Protein AF-A0A5C7JSU5-F1 (afdb_monomer_lite)

pLDDT: mean 85.78, std 10.88, range [52.56, 94.88]

Secondary structure (DSSP, 8-state):
--HHHHHHS----EE-SS---TT-EE--TT-SS-EE-----SS--SEEETTT--EESS---TTEEEPEEP---------------

Foldseek 3Di:
DDPVVVVPDDDAAAAEPDDDDQQDWADDPVDPDIDGRHDDDPDDFQWAQPVPRDTHNDDDDPSIDGHYHDYDDPDPPPDDDDDDD

Radius of gyration: 16.03 Å; chains: 1; bounding box: 28×42×42 Å

Sequence (85 aa):
MSKKEIAGAKKYAFNTDSDLEVGERISSQEYATPMLVVKVLDESYKYFNYATGELTNKFNSTSQWEIRTLIIREDEEMAVYAKRI

Structure (mmCIF, N/CA/C/O backbone):
data_AF-A0A5C7JSU5-F1
#
_entry.id   AF-A0A5C7JSU5-F1
#
loop_
_atom_site.group_PDB
_atom_site.id
_atom_site.type_symbol
_atom_site.label_atom_id
_atom_site.label_alt_id
_atom_site.label_comp_id
_atom_site.label_asym_id
_atom_site.label_entity_id
_atom_site.label_seq_id
_atom_site.pdbx_PDB_ins_code
_atom_site.Cartn_x
_atom_site.Cartn_y
_atom_site.Cartn_z
_atom_site.occupancy
_atom_site.B_iso_or_equiv
_atom_site.auth_seq_id
_atom_site.auth_comp_id
_atom_site.auth_asym_id
_atom_site.auth_atom_id
_atom_site.pdbx_PDB_model_num
ATOM 1 N N . MET A 1 1 ? 8.717 -16.443 2.848 1.00 64.69 1 MET A N 1
ATOM 2 C CA . MET A 1 1 ? 8.949 -15.840 4.179 1.00 64.69 1 MET A CA 1
ATOM 3 C C . MET A 1 1 ? 7.978 -16.462 5.159 1.00 64.69 1 MET A C 1
ATOM 5 O O . MET A 1 1 ? 6.823 -16.670 4.809 1.00 64.69 1 MET A O 1
ATOM 9 N N . SER A 1 2 ? 8.440 -16.788 6.359 1.00 79.38 2 SER A N 1
ATOM 10 C CA . SER A 1 2 ? 7.587 -17.217 7.464 1.00 79.38 2 SER A CA 1
ATOM 11 C C . SER A 1 2 ? 6.714 -16.056 7.961 1.00 79.38 2 SER A C 1
ATOM 13 O O . SER A 1 2 ? 7.074 -14.883 7.837 1.00 79.38 2 SER A O 1
ATOM 15 N N . LYS A 1 3 ? 5.568 -16.367 8.583 1.00 79.00 3 LYS A N 1
ATOM 16 C CA . LYS A 1 3 ? 4.661 -15.351 9.158 1.00 79.00 3 LYS A CA 1
ATOM 17 C C . LYS A 1 3 ? 5.364 -14.433 10.170 1.00 79.00 3 LYS A C 1
ATOM 19 O O . LYS A 1 3 ? 5.025 -13.257 10.270 1.00 79.00 3 LYS A O 1
ATOM 24 N N . LYS A 1 4 ? 6.357 -14.960 10.895 1.00 82.19 4 LYS A N 1
ATOM 25 C CA . LYS A 1 4 ? 7.139 -14.214 11.889 1.00 82.19 4 LYS A CA 1
ATOM 26 C C . LYS A 1 4 ? 8.036 -13.157 11.238 1.00 82.19 4 LYS A C 1
ATOM 28 O O . LYS A 1 4 ? 8.126 -12.047 11.748 1.00 82.19 4 LYS A O 1
ATOM 33 N N . GLU A 1 5 ? 8.647 -13.480 10.100 1.00 79.69 5 GLU A N 1
ATOM 34 C CA . GLU A 1 5 ? 9.486 -12.538 9.347 1.00 79.69 5 GLU A CA 1
ATOM 35 C C . GLU A 1 5 ? 8.649 -11.401 8.747 1.00 79.69 5 GLU A C 1
ATOM 37 O O . GLU A 1 5 ? 9.027 -10.239 8.851 1.00 79.69 5 GLU A O 1
ATOM 42 N N . ILE A 1 6 ? 7.460 -11.713 8.215 1.00 78.81 6 ILE A N 1
ATOM 43 C CA . ILE A 1 6 ? 6.529 -10.704 7.678 1.00 78.81 6 ILE A CA 1
ATOM 44 C C . ILE A 1 6 ? 6.034 -9.756 8.782 1.00 78.81 6 ILE A C 1
ATOM 46 O O . ILE A 1 6 ? 5.860 -8.560 8.553 1.00 78.81 6 ILE A O 1
ATOM 50 N N . ALA A 1 7 ? 5.811 -10.269 9.995 1.00 78.50 7 ALA A N 1
ATOM 51 C CA . ALA A 1 7 ? 5.353 -9.455 11.116 1.00 78.50 7 ALA A CA 1
ATOM 52 C C . ALA A 1 7 ? 6.380 -8.393 11.543 1.00 78.50 7 ALA A C 1
ATOM 54 O O . ALA A 1 7 ? 5.969 -7.298 11.924 1.00 78.50 7 ALA A O 1
ATOM 55 N N . GLY A 1 8 ? 7.678 -8.707 11.452 1.00 80.69 8 GLY A N 1
ATOM 56 C CA . GLY A 1 8 ? 8.776 -7.802 11.806 1.00 80.69 8 GLY A CA 1
ATOM 57 C C . GLY A 1 8 ? 9.247 -6.878 10.678 1.00 80.69 8 GLY A C 1
ATOM 58 O O . GLY A 1 8 ? 10.035 -5.969 10.933 1.00 80.69 8 GLY A O 1
ATOM 59 N N . ALA A 1 9 ? 8.790 -7.089 9.442 1.00 82.88 9 ALA A N 1
ATOM 60 C CA . ALA A 1 9 ? 9.152 -6.249 8.306 1.00 82.88 9 ALA A CA 1
ATOM 61 C C . ALA A 1 9 ? 8.424 -4.894 8.338 1.00 82.88 9 ALA A C 1
ATOM 63 O O . ALA A 1 9 ? 7.295 -4.781 8.827 1.00 82.88 9 ALA A O 1
ATOM 64 N N . LYS A 1 10 ? 9.056 -3.863 7.761 1.00 85.81 10 LYS A N 1
ATOM 65 C CA . LYS A 1 10 ? 8.384 -2.583 7.497 1.00 85.81 10 LYS A CA 1
ATOM 66 C C . LYS A 1 10 ? 7.252 -2.808 6.496 1.00 85.81 10 LYS A C 1
ATOM 68 O O . LYS A 1 10 ? 7.436 -3.506 5.501 1.00 85.81 10 LYS A O 1
ATOM 73 N N . LYS A 1 11 ? 6.094 -2.214 6.772 1.00 86.81 11 LYS A N 1
ATOM 74 C CA . LYS A 1 11 ? 4.889 -2.327 5.946 1.00 86.81 11 LYS A CA 1
ATOM 75 C C . LYS A 1 11 ? 4.561 -0.968 5.356 1.00 86.81 11 LYS A C 1
ATOM 77 O O . LYS A 1 11 ? 4.688 0.047 6.037 1.00 86.81 11 LYS A O 1
ATOM 82 N N . TYR A 1 12 ? 4.129 -0.987 4.108 1.00 88.88 12 TYR A N 1
ATOM 83 C CA . TYR A 1 12 ? 3.769 0.192 3.338 1.00 88.88 12 TYR A CA 1
ATOM 84 C C . TYR A 1 12 ? 2.391 -0.036 2.720 1.00 88.88 12 TYR A C 1
ATOM 86 O O . TYR A 1 12 ? 2.020 -1.179 2.450 1.00 88.88 12 TYR A O 1
ATOM 94 N N . ALA A 1 13 ? 1.644 1.047 2.528 1.00 91.50 13 ALA A N 1
ATOM 95 C CA . ALA A 1 13 ? 0.361 1.040 1.842 1.00 91.50 13 ALA A CA 1
ATOM 96 C C . ALA A 1 13 ? 0.474 1.913 0.593 1.00 91.50 13 ALA A C 1
ATOM 98 O O . ALA A 1 13 ? 1.012 3.021 0.663 1.00 91.50 13 ALA A O 1
ATOM 99 N N . PHE A 1 14 ? -0.045 1.408 -0.521 1.00 93.88 14 PHE A N 1
ATOM 100 C CA . PHE A 1 14 ? -0.103 2.109 -1.795 1.00 93.88 14 PHE A CA 1
ATOM 101 C C . PHE A 1 14 ? -1.459 1.859 -2.445 1.00 93.88 14 PHE A C 1
ATOM 103 O O . PHE A 1 14 ? -2.014 0.772 -2.293 1.00 93.88 14 PHE A O 1
ATOM 110 N N . ASN A 1 15 ? -1.953 2.842 -3.189 1.00 94.88 15 ASN A N 1
ATOM 111 C CA . ASN A 1 15 ? -3.041 2.626 -4.140 1.00 94.88 15 ASN A CA 1
ATOM 112 C C . ASN A 1 15 ? -2.430 2.307 -5.503 1.00 94.88 15 ASN A C 1
ATOM 114 O O . ASN A 1 15 ? -1.408 2.886 -5.863 1.00 94.88 15 ASN A O 1
ATOM 118 N N . THR A 1 16 ? -3.031 1.411 -6.269 1.00 92.75 16 THR A N 1
ATOM 119 C CA . THR A 1 16 ? -2.559 1.084 -7.615 1.00 92.75 16 THR A CA 1
ATOM 120 C C . THR A 1 16 ? -3.731 0.635 -8.475 1.00 92.75 16 THR A C 1
ATOM 122 O O . THR A 1 16 ? -4.683 0.064 -7.950 1.00 92.75 16 THR A O 1
ATOM 125 N N . ASP A 1 17 ? -3.647 0.913 -9.775 1.00 91.06 17 ASP A N 1
ATOM 126 C CA . ASP A 1 17 ? -4.579 0.393 -10.783 1.00 91.06 17 ASP A CA 1
ATOM 127 C C . ASP A 1 17 ? -4.068 -0.924 -11.398 1.00 91.06 17 ASP A C 1
ATOM 129 O O . ASP A 1 17 ? -4.743 -1.531 -12.226 1.00 91.06 17 ASP A O 1
ATOM 133 N N . SER A 1 18 ? -2.856 -1.352 -11.028 1.00 89.94 18 SER A N 1
ATOM 134 C CA . SER A 1 18 ? -2.265 -2.609 -11.475 1.00 89.94 18 SER A CA 1
ATOM 135 C C . SER A 1 18 ? -2.888 -3.791 -10.736 1.00 89.94 18 SER A C 1
ATOM 137 O O . SER A 1 18 ? -3.058 -3.748 -9.517 1.00 89.94 18 SER A O 1
ATOM 139 N N . ASP A 1 19 ? -3.188 -4.856 -11.476 1.00 90.25 19 ASP A N 1
ATOM 140 C CA . ASP A 1 19 ? -3.664 -6.111 -10.899 1.00 90.25 19 ASP A CA 1
ATOM 141 C C . ASP A 1 19 ? -2.479 -6.847 -10.260 1.00 90.25 19 ASP A C 1
ATOM 143 O O . ASP A 1 19 ? -1.517 -7.192 -10.944 1.00 90.25 19 ASP A O 1
ATOM 147 N N . LEU A 1 20 ? -2.514 -6.999 -8.936 1.00 91.56 20 LEU A N 1
ATOM 148 C CA . LEU A 1 20 ? -1.439 -7.585 -8.136 1.00 91.56 20 LEU A CA 1
ATOM 149 C C . LEU A 1 20 ? -1.971 -8.740 -7.306 1.00 91.56 20 LEU A C 1
ATOM 151 O O . LEU A 1 20 ? -3.058 -8.658 -6.732 1.00 91.56 20 LEU A O 1
ATOM 155 N N . GLU A 1 21 ? -1.143 -9.764 -7.118 1.00 94.06 21 GLU A N 1
ATOM 156 C CA . GLU A 1 21 ? -1.503 -10.913 -6.291 1.00 94.06 21 GLU A CA 1
ATOM 157 C C . GLU A 1 21 ? -0.719 -10.972 -4.973 1.00 94.06 21 GLU A C 1
ATOM 159 O O . GLU A 1 21 ? 0.454 -10.603 -4.860 1.00 94.06 21 GLU A O 1
ATOM 164 N N . VAL A 1 22 ? -1.361 -11.493 -3.922 1.00 94.31 22 VAL A N 1
ATOM 165 C CA . VAL A 1 22 ? -0.674 -11.752 -2.649 1.00 94.31 22 VAL A CA 1
ATOM 166 C C . VAL A 1 22 ? 0.419 -12.801 -2.859 1.00 94.31 22 VAL A C 1
ATOM 168 O O . VAL A 1 22 ? 0.155 -13.922 -3.277 1.00 94.31 22 VAL A O 1
ATOM 171 N N . GLY A 1 23 ? 1.648 -12.461 -2.476 1.00 92.62 23 GLY A N 1
ATOM 172 C CA . GLY A 1 23 ? 2.837 -13.286 -2.689 1.00 92.62 23 GLY A CA 1
ATOM 173 C C . GLY A 1 23 ? 3.741 -12.777 -3.810 1.00 92.62 23 GLY A C 1
ATOM 174 O O . GLY A 1 23 ? 4.904 -13.186 -3.870 1.00 92.62 23 GLY A O 1
ATOM 175 N N . GLU A 1 24 ? 3.254 -11.852 -4.635 1.00 93.44 24 GLU A N 1
ATOM 176 C CA . GLU A 1 24 ? 4.035 -11.225 -5.693 1.00 93.44 24 GLU A CA 1
ATOM 177 C C . GLU A 1 24 ? 5.128 -10.308 -5.130 1.00 93.44 24 GLU A C 1
ATOM 179 O O . GLU A 1 24 ? 4.995 -9.713 -4.053 1.00 93.44 24 GLU A O 1
ATOM 184 N N . ARG A 1 25 ? 6.250 -10.210 -5.849 1.00 91.75 25 ARG A N 1
ATOM 185 C CA . ARG A 1 25 ? 7.378 -9.351 -5.486 1.00 91.75 25 ARG A CA 1
ATOM 186 C C . ARG A 1 25 ? 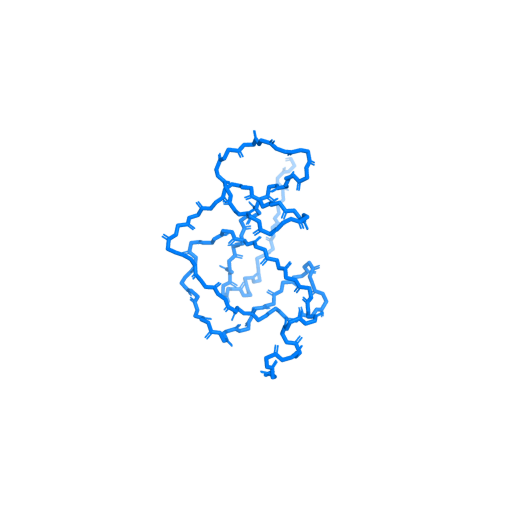7.520 -8.223 -6.488 1.00 91.75 25 ARG A C 1
ATOM 188 O O . ARG A 1 25 ? 7.745 -8.476 -7.662 1.00 91.75 25 ARG A O 1
ATOM 195 N N . ILE A 1 26 ? 7.516 -7.001 -5.977 1.00 91.12 26 ILE A N 1
ATOM 196 C CA . ILE A 1 26 ? 7.687 -5.784 -6.767 1.00 91.12 26 ILE A CA 1
ATOM 197 C C . ILE A 1 26 ? 8.974 -5.072 -6.347 1.00 91.12 26 ILE A C 1
ATOM 199 O O . ILE A 1 26 ? 9.349 -5.066 -5.171 1.00 91.12 26 ILE A O 1
ATOM 203 N N . SER A 1 27 ? 9.673 -4.466 -7.297 1.00 89.25 27 SER A N 1
ATOM 204 C CA . SER A 1 27 ? 10.837 -3.620 -7.037 1.00 89.25 27 SER A CA 1
ATOM 205 C C . SER A 1 27 ? 10.509 -2.169 -7.380 1.00 89.25 27 SER A C 1
ATOM 207 O O . SER A 1 27 ? 9.652 -1.876 -8.206 1.00 89.25 27 SER A O 1
ATOM 209 N N . SER A 1 28 ? 11.167 -1.237 -6.700 1.00 86.06 28 SER A N 1
ATOM 210 C CA . SER A 1 28 ? 11.063 0.190 -6.992 1.00 86.06 28 SER A CA 1
ATOM 211 C C . SER A 1 28 ? 12.399 0.839 -6.677 1.00 86.06 28 SER A C 1
ATOM 213 O O . SER A 1 28 ? 13.068 0.442 -5.726 1.00 86.06 28 SER A O 1
ATOM 215 N N . GLN A 1 29 ? 12.780 1.851 -7.453 1.00 85.44 29 GLN A N 1
ATOM 216 C CA . GLN A 1 29 ? 14.019 2.599 -7.234 1.00 85.44 29 GLN A CA 1
ATOM 217 C C . GLN A 1 29 ? 14.039 3.333 -5.882 1.00 85.44 29 GLN A C 1
ATOM 219 O O . GLN A 1 29 ? 15.114 3.627 -5.366 1.00 85.44 29 GLN A O 1
ATOM 224 N N . GLU A 1 30 ? 12.872 3.599 -5.280 1.00 85.38 30 GLU A N 1
ATOM 225 C CA . GLU A 1 30 ? 12.784 4.218 -3.950 1.00 85.38 30 GLU A CA 1
ATOM 226 C C . GLU A 1 30 ? 13.197 3.268 -2.814 1.00 85.38 30 GLU A C 1
ATOM 228 O O . GLU A 1 30 ? 13.523 3.721 -1.714 1.00 85.38 30 GLU A O 1
ATOM 233 N N . TYR A 1 31 ? 13.203 1.954 -3.057 1.00 86.38 31 TYR A N 1
ATOM 234 C CA . TYR A 1 31 ? 13.449 0.948 -2.032 1.00 86.38 31 TYR A CA 1
ATOM 235 C C . TYR A 1 31 ? 14.622 0.052 -2.423 1.00 86.38 31 TYR A C 1
ATOM 237 O O . TYR A 1 31 ? 14.604 -0.629 -3.442 1.00 86.38 31 TYR A O 1
ATOM 245 N N . ALA A 1 32 ? 15.635 -0.015 -1.556 1.00 85.69 32 ALA A N 1
ATOM 246 C CA . ALA A 1 32 ? 16.834 -0.823 -1.798 1.00 85.69 32 ALA A CA 1
ATOM 247 C C . ALA A 1 32 ? 16.557 -2.336 -1.911 1.00 85.69 32 ALA A C 1
ATOM 249 O O . ALA A 1 32 ? 17.372 -3.080 -2.449 1.00 85.69 32 ALA A O 1
ATOM 250 N N . THR A 1 33 ? 15.428 -2.805 -1.377 1.00 88.62 33 THR A N 1
ATOM 251 C CA . THR A 1 33 ? 15.038 -4.219 -1.364 1.00 88.62 33 THR A CA 1
ATOM 252 C C . THR A 1 33 ? 13.679 -4.408 -2.027 1.00 88.62 33 THR A C 1
ATOM 254 O O . THR A 1 33 ? 12.791 -3.588 -1.776 1.00 88.62 33 THR A O 1
ATOM 257 N N . PRO A 1 34 ? 13.457 -5.510 -2.772 1.00 90.06 34 PRO A N 1
ATOM 258 C CA . PRO A 1 34 ? 12.138 -5.835 -3.299 1.00 90.06 34 PRO A CA 1
ATOM 259 C C . PRO A 1 34 ? 11.086 -5.919 -2.191 1.00 90.06 34 PRO A C 1
ATOM 261 O O . PRO A 1 34 ? 11.337 -6.472 -1.115 1.00 90.06 34 PRO A O 1
ATOM 264 N N . MET A 1 35 ? 9.900 -5.400 -2.474 1.00 91.50 35 MET A N 1
ATOM 265 C CA . MET A 1 35 ? 8.734 -5.478 -1.606 1.00 91.50 35 MET A CA 1
ATOM 266 C C . MET A 1 35 ? 7.927 -6.737 -1.936 1.00 91.50 35 MET A C 1
ATOM 268 O O . MET A 1 35 ? 7.907 -7.194 -3.075 1.00 91.50 35 MET A O 1
ATOM 272 N N . LEU A 1 36 ? 7.268 -7.309 -0.928 1.00 93.31 36 LEU A N 1
ATOM 273 C CA . LEU A 1 36 ? 6.353 -8.442 -1.080 1.00 93.31 36 LEU A CA 1
ATOM 274 C C . LEU A 1 36 ? 4.918 -7.947 -0.885 1.00 93.31 36 LEU A C 1
ATOM 276 O O . LEU A 1 36 ? 4.624 -7.337 0.146 1.00 93.31 36 LEU A O 1
ATOM 280 N N . VAL A 1 37 ? 4.026 -8.267 -1.817 1.00 93.69 37 VAL A N 1
ATOM 281 C CA . VAL A 1 37 ? 2.590 -8.019 -1.676 1.00 93.69 37 VAL A CA 1
ATOM 282 C C . VAL A 1 37 ? 2.030 -8.994 -0.641 1.00 93.69 37 VAL A C 1
ATOM 284 O O . VAL A 1 37 ? 2.046 -10.209 -0.826 1.00 93.69 37 VAL A O 1
ATOM 287 N N . VAL A 1 38 ? 1.566 -8.470 0.494 1.00 93.75 38 VAL A N 1
ATOM 288 C CA . VAL A 1 38 ? 1.045 -9.284 1.612 1.00 93.75 38 VAL A CA 1
ATOM 289 C C . VAL A 1 38 ? -0.470 -9.209 1.761 1.00 93.75 38 VAL A C 1
ATOM 291 O O . VAL A 1 38 ? -1.056 -10.045 2.448 1.00 93.75 38 VAL A O 1
ATOM 294 N N . LYS A 1 39 ? -1.097 -8.190 1.167 1.00 92.38 39 LYS A N 1
ATOM 295 C CA . LYS A 1 39 ? -2.539 -7.963 1.200 1.00 92.38 39 LYS A CA 1
ATOM 296 C C . LYS A 1 39 ? -2.937 -7.044 0.047 1.00 92.38 39 LYS A C 1
ATOM 298 O O . LYS A 1 39 ? -2.274 -6.033 -0.161 1.00 92.38 39 LYS A O 1
ATOM 303 N N . VAL A 1 40 ? -4.033 -7.385 -0.619 1.00 94.06 40 VAL A N 1
ATOM 304 C CA . VAL A 1 40 ? -4.732 -6.548 -1.602 1.00 94.06 40 VAL A CA 1
ATOM 305 C C . VAL A 1 40 ? -6.103 -6.216 -1.013 1.00 94.06 40 VAL A C 1
ATOM 307 O O . VAL A 1 40 ? -6.664 -7.025 -0.269 1.00 94.06 40 VAL A O 1
ATOM 310 N N . LEU A 1 41 ? -6.578 -4.993 -1.231 1.00 93.50 41 LEU A N 1
ATOM 311 C CA . LEU A 1 41 ? -7.844 -4.487 -0.699 1.00 93.50 41 LEU A CA 1
ATOM 312 C C . LEU A 1 41 ? -8.764 -4.135 -1.867 1.00 93.50 41 LEU A C 1
ATOM 314 O O . LEU A 1 41 ? -8.285 -3.638 -2.880 1.00 93.50 41 LEU A O 1
ATOM 318 N N . ASP A 1 42 ? -10.068 -4.341 -1.690 1.00 90.56 42 ASP A N 1
ATOM 319 C CA . ASP A 1 42 ? -11.071 -4.117 -2.744 1.00 90.56 42 ASP A CA 1
ATOM 320 C C . ASP A 1 42 ? -11.385 -2.627 -2.978 1.00 90.56 42 ASP A C 1
ATOM 322 O O . ASP A 1 42 ? -12.075 -2.270 -3.931 1.00 90.56 42 ASP A O 1
ATOM 326 N N . GLU A 1 43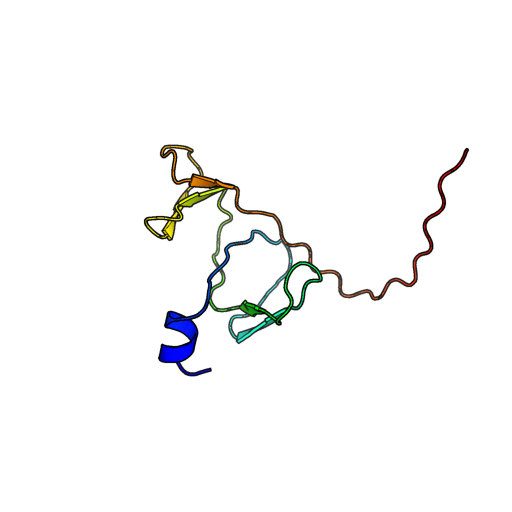 ? -10.905 -1.743 -2.099 1.00 92.25 43 GLU A N 1
ATOM 327 C CA . GLU A 1 43 ? -11.093 -0.300 -2.206 1.00 92.25 43 GLU A CA 1
ATOM 328 C C . GLU A 1 43 ? -9.802 0.474 -1.918 1.00 92.25 43 GLU A C 1
ATOM 330 O O . GLU A 1 43 ? -8.936 0.045 -1.151 1.00 92.25 43 GLU A O 1
ATOM 335 N N . SER A 1 44 ? -9.694 1.652 -2.536 1.00 93.44 44 SER A N 1
ATOM 336 C CA . SER A 1 44 ? -8.602 2.595 -2.299 1.00 93.44 44 SER A CA 1
ATOM 337 C C . SER A 1 44 ? -8.885 3.488 -1.091 1.00 93.44 44 SER A C 1
ATOM 339 O O . SER A 1 44 ? -10.020 3.918 -0.856 1.00 93.44 44 SER A O 1
ATOM 341 N N . TYR A 1 45 ? -7.823 3.845 -0.370 1.00 94.31 45 TYR A N 1
ATOM 342 C CA . TYR A 1 45 ? -7.888 4.739 0.788 1.00 94.31 45 TYR A CA 1
ATOM 343 C C . TYR A 1 45 ? -6.998 5.963 0.590 1.00 94.31 45 TYR A C 1
ATOM 345 O O . TYR A 1 45 ? -5.944 5.885 -0.036 1.00 94.31 45 TYR A O 1
ATOM 353 N N . LYS A 1 46 ? -7.392 7.109 1.149 1.00 94.50 46 LYS A N 1
ATOM 354 C CA . LYS A 1 46 ? -6.599 8.348 1.057 1.00 94.50 46 LYS A CA 1
ATOM 355 C C . LYS A 1 46 ? -5.494 8.434 2.104 1.00 94.50 46 LYS A C 1
ATOM 357 O O . LYS A 1 46 ? -4.416 8.938 1.803 1.00 94.50 46 LYS A O 1
ATOM 362 N N . TYR A 1 47 ? -5.754 7.958 3.319 1.00 94.69 47 TYR A N 1
ATOM 363 C CA . TYR A 1 47 ? -4.860 8.139 4.459 1.00 94.69 47 TYR A CA 1
ATOM 364 C C . TYR A 1 47 ? -4.616 6.834 5.207 1.00 94.69 47 TYR A C 1
ATOM 366 O O . TYR A 1 47 ? -5.527 6.020 5.367 1.00 94.69 47 TYR A O 1
ATOM 374 N N . PHE A 1 48 ? -3.403 6.683 5.736 1.00 93.56 48 PHE A N 1
ATOM 375 C CA . PHE A 1 48 ? -3.071 5.670 6.732 1.00 93.56 48 PHE A CA 1
ATOM 376 C C . PHE A 1 48 ? -2.610 6.342 8.024 1.00 93.56 48 PHE A C 1
ATOM 378 O O . PHE A 1 48 ? -1.920 7.362 8.000 1.00 93.56 48 PHE A O 1
ATOM 385 N N . ASN A 1 49 ? -2.980 5.774 9.167 1.00 92.75 49 ASN A N 1
ATOM 386 C CA . ASN A 1 49 ? -2.485 6.209 10.466 1.00 92.75 49 ASN A CA 1
ATOM 387 C C . ASN A 1 49 ? -1.256 5.375 10.858 1.00 92.75 49 ASN A C 1
ATOM 389 O O . ASN A 1 49 ? -1.369 4.162 11.026 1.00 92.75 49 ASN A O 1
ATOM 393 N N . TYR A 1 50 ? -0.084 5.994 11.030 1.00 88.25 50 TYR A N 1
ATOM 394 C CA . TYR A 1 50 ? 1.142 5.240 11.346 1.00 88.25 50 TYR A CA 1
ATOM 395 C C . TYR A 1 50 ? 1.180 4.691 12.780 1.00 88.25 50 TYR A C 1
ATOM 397 O O . TYR A 1 50 ? 1.982 3.802 13.062 1.00 88.25 50 TYR A O 1
ATOM 405 N N . ALA A 1 51 ? 0.354 5.215 13.690 1.00 88.75 51 ALA A N 1
ATOM 406 C CA . ALA A 1 51 ? 0.295 4.760 15.075 1.00 88.75 51 ALA A CA 1
ATOM 407 C C . ALA A 1 51 ? -0.642 3.554 15.243 1.00 88.75 51 ALA A C 1
ATOM 409 O O . ALA A 1 51 ? -0.323 2.635 15.995 1.00 88.75 51 ALA A O 1
ATOM 410 N N . THR A 1 52 ? -1.785 3.542 14.546 1.00 89.31 52 THR A N 1
ATOM 411 C CA . THR A 1 52 ? -2.807 2.482 14.679 1.00 89.31 52 THR A CA 1
ATOM 412 C C . THR A 1 52 ? -2.836 1.493 13.514 1.00 89.31 52 THR A C 1
ATOM 414 O O . THR A 1 52 ? -3.323 0.377 13.676 1.00 89.31 52 THR A O 1
ATOM 417 N N . GLY A 1 53 ? -2.330 1.878 12.341 1.00 86.25 53 GLY A N 1
ATOM 418 C CA . GLY A 1 53 ? -2.458 1.115 11.097 1.00 86.25 53 GLY A CA 1
ATOM 419 C C . GLY A 1 53 ? -3.826 1.241 10.417 1.00 86.25 53 GLY A C 1
ATOM 420 O O . GLY A 1 53 ? -4.093 0.514 9.463 1.00 86.25 53 GLY A O 1
ATOM 421 N N . GLU A 1 54 ? -4.697 2.132 10.896 1.00 91.38 54 GLU A N 1
ATOM 422 C CA . GLU A 1 54 ? -6.030 2.349 10.325 1.00 91.38 54 GLU A CA 1
ATOM 423 C C . GLU A 1 54 ? -5.953 3.043 8.957 1.00 91.38 54 GLU A C 1
ATOM 425 O O . GLU A 1 54 ? -5.192 3.998 8.778 1.00 91.38 54 GLU A O 1
ATOM 430 N N . LEU A 1 55 ? -6.771 2.576 8.010 1.00 92.88 55 LEU A N 1
ATOM 431 C CA . LEU A 1 55 ? -6.929 3.154 6.676 1.00 92.88 55 LEU A CA 1
ATOM 432 C C . LEU A 1 55 ? -8.260 3.904 6.607 1.00 92.88 55 LEU A C 1
ATOM 434 O O . LEU A 1 55 ? -9.290 3.385 7.030 1.00 92.88 55 LEU A O 1
ATOM 438 N N . THR A 1 56 ? -8.252 5.132 6.092 1.00 94.12 56 THR A N 1
ATOM 439 C CA . THR A 1 56 ? -9.463 5.958 6.029 1.00 94.12 56 THR A CA 1
ATOM 440 C C . THR A 1 56 ? -9.423 6.969 4.891 1.00 94.12 56 THR A C 1
ATOM 442 O O . THR A 1 56 ? -8.370 7.361 4.394 1.00 94.12 56 THR A O 1
ATOM 445 N N . ASN A 1 57 ? -10.609 7.425 4.494 1.00 93.56 57 ASN A N 1
ATOM 446 C CA . ASN A 1 57 ? -10.803 8.482 3.506 1.00 93.56 57 ASN A CA 1
ATOM 447 C C . ASN A 1 57 ? -11.022 9.869 4.129 1.00 93.56 57 ASN A C 1
ATOM 449 O O . ASN A 1 57 ? -11.166 10.852 3.400 1.00 93.56 57 ASN A O 1
ATOM 453 N N . LYS A 1 58 ? -11.045 9.966 5.465 1.00 93.44 58 LYS A N 1
ATOM 454 C CA . LYS A 1 58 ? -11.211 11.221 6.209 1.00 93.44 58 LYS A CA 1
ATOM 455 C C . LYS A 1 58 ? -9.961 11.525 7.024 1.00 93.44 58 LYS A C 1
ATOM 457 O O . LYS A 1 58 ? -9.508 10.674 7.783 1.00 93.44 58 LYS A O 1
ATOM 462 N N . PHE 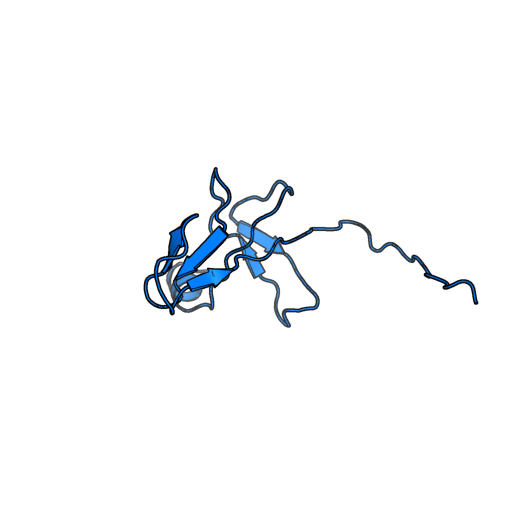A 1 59 ? -9.466 12.754 6.926 1.00 90.69 59 PHE A N 1
ATOM 463 C CA . PHE A 1 59 ? -8.384 13.227 7.781 1.00 90.69 59 PHE A CA 1
ATOM 464 C C . PHE A 1 59 ? -8.947 13.624 9.155 1.00 90.69 59 PHE A C 1
ATOM 466 O O . PHE A 1 59 ? -9.698 14.591 9.270 1.00 90.69 59 PHE A O 1
ATOM 473 N N . ASN A 1 60 ? -8.640 12.843 10.188 1.00 91.81 60 ASN A N 1
ATOM 474 C CA . ASN A 1 60 ? -9.142 12.993 11.555 1.00 91.81 60 ASN A CA 1
ATOM 475 C C . ASN A 1 60 ? -8.044 12.908 12.638 1.00 91.81 60 ASN A C 1
ATOM 477 O O . ASN A 1 60 ? -8.355 13.018 13.822 1.00 91.81 60 ASN A O 1
ATOM 481 N N . SER A 1 61 ? -6.773 12.725 12.265 1.00 91.88 61 SER A N 1
ATOM 482 C CA . SER A 1 61 ? -5.649 12.606 13.197 1.00 91.88 61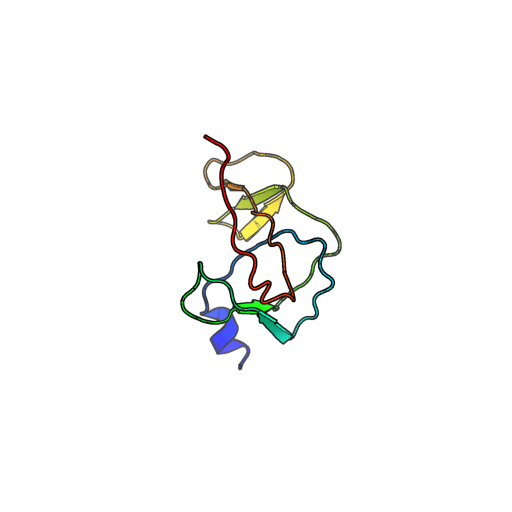 SER A CA 1
ATOM 483 C C . SER A 1 61 ? -4.384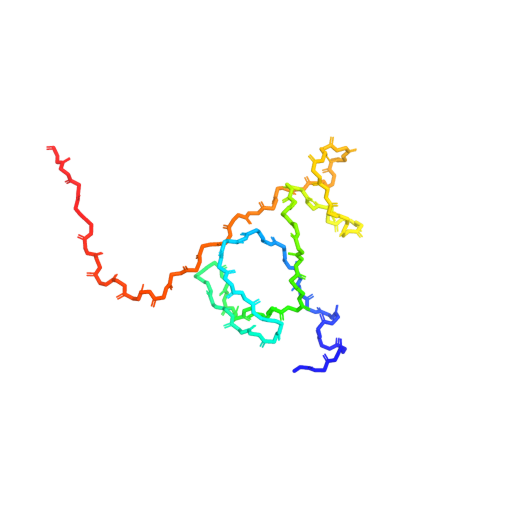 13.242 12.626 1.00 91.88 61 SER A C 1
ATOM 485 O O . SER A 1 61 ? -4.092 13.116 11.444 1.00 91.88 61 SER A O 1
ATOM 487 N N . THR A 1 62 ? -3.566 13.856 13.482 1.00 91.81 62 THR A N 1
ATOM 488 C CA . THR A 1 62 ? -2.225 14.342 13.106 1.00 91.81 62 THR A CA 1
ATOM 489 C C . THR A 1 62 ? -1.246 13.210 12.803 1.00 91.81 62 THR A C 1
ATOM 491 O O . THR A 1 62 ? -0.187 13.446 12.231 1.00 91.81 62 THR A O 1
ATOM 494 N N . SER A 1 63 ? -1.591 11.975 13.181 1.00 92.88 63 SER A N 1
ATOM 495 C CA . SER A 1 63 ? -0.797 10.781 12.885 1.00 92.88 63 SER A CA 1
ATOM 496 C C . SER A 1 63 ? -1.132 10.156 11.523 1.00 92.88 63 SER A C 1
ATOM 498 O O . SER A 1 63 ? -0.713 9.035 11.235 1.00 92.88 63 SER A O 1
ATOM 500 N N . GLN A 1 64 ? -1.911 10.849 10.688 1.00 94.12 64 GLN A N 1
ATOM 501 C CA . GLN A 1 64 ? -2.278 10.386 9.355 1.00 94.12 64 GLN A CA 1
ATOM 502 C C . GLN A 1 64 ? -1.369 10.943 8.275 1.00 94.12 64 GLN A C 1
ATOM 504 O O . GLN A 1 64 ? -1.002 12.115 8.289 1.00 94.12 64 GLN A O 1
ATOM 509 N N . TRP A 1 65 ? -1.046 10.076 7.323 1.00 92.25 65 TRP A N 1
ATOM 510 C CA . TRP A 1 65 ? -0.247 10.389 6.149 1.00 92.25 65 TRP A CA 1
ATOM 511 C C . TRP A 1 65 ? -0.965 9.905 4.899 1.00 92.25 65 TRP A C 1
ATOM 513 O O . TRP A 1 65 ? -1.740 8.948 4.944 1.00 92.25 65 TRP A O 1
ATOM 523 N N . GLU A 1 66 ? -0.711 10.581 3.786 1.00 93.56 66 GLU A N 1
ATOM 524 C CA . GLU A 1 66 ? -1.298 10.233 2.497 1.00 93.56 66 GLU A CA 1
ATOM 525 C C . GLU A 1 66 ? -0.738 8.912 1.966 1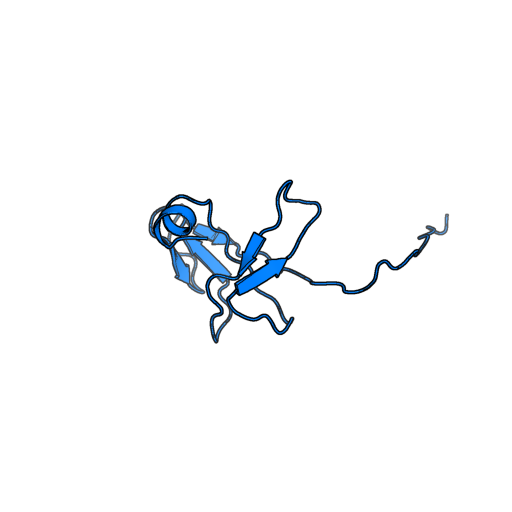.00 93.56 66 GLU A C 1
ATOM 527 O O . GLU A 1 66 ? 0.471 8.657 2.003 1.00 93.56 66 GLU A O 1
ATOM 532 N N . ILE A 1 67 ? -1.641 8.075 1.459 1.00 94.12 67 ILE A N 1
ATOM 533 C CA . ILE A 1 67 ? -1.294 6.849 0.746 1.00 94.12 67 ILE A CA 1
ATOM 534 C C . ILE A 1 67 ? -0.920 7.236 -0.679 1.00 94.12 67 ILE A C 1
ATOM 536 O O . ILE A 1 67 ? -1.718 7.816 -1.415 1.00 94.12 67 ILE A O 1
ATOM 540 N N . ARG A 1 68 ? 0.316 6.919 -1.064 1.00 91.94 68 ARG A N 1
ATOM 541 C CA . ARG A 1 68 ? 0.834 7.229 -2.398 1.00 91.94 68 ARG A CA 1
ATOM 542 C C . ARG A 1 68 ? 0.270 6.265 -3.436 1.00 91.94 68 ARG A C 1
ATOM 544 O O . ARG A 1 68 ? -0.019 5.108 -3.130 1.00 91.94 68 ARG A O 1
ATOM 551 N N . THR A 1 69 ? 0.193 6.731 -4.676 1.00 92.50 69 THR A N 1
ATOM 552 C CA . THR A 1 69 ? -0.101 5.870 -5.822 1.00 92.50 69 THR A CA 1
ATOM 553 C C . THR A 1 69 ? 1.174 5.170 -6.280 1.00 92.50 69 THR A C 1
ATOM 555 O O . THR A 1 69 ? 2.182 5.823 -6.551 1.00 92.50 69 THR A O 1
ATOM 558 N N . LEU A 1 70 ? 1.128 3.846 -6.371 1.00 90.19 70 LEU A N 1
ATOM 559 C CA . LEU A 1 70 ? 2.147 3.016 -6.991 1.00 90.19 70 LEU A CA 1
ATOM 560 C C . LEU A 1 70 ? 1.743 2.752 -8.443 1.00 90.19 70 LEU A C 1
ATOM 562 O O . LEU A 1 70 ? 0.681 2.192 -8.709 1.00 90.19 70 LEU A O 1
ATOM 566 N N . ILE A 1 71 ? 2.610 3.141 -9.372 1.00 89.12 71 ILE A N 1
ATOM 567 C CA . ILE A 1 71 ? 2.444 2.877 -10.802 1.00 89.12 71 ILE A CA 1
ATOM 568 C C . ILE A 1 71 ? 3.463 1.810 -11.179 1.00 89.12 71 ILE A C 1
ATOM 570 O O . ILE A 1 71 ? 4.667 2.058 -11.092 1.00 89.12 71 ILE A O 1
ATOM 574 N N . ILE A 1 72 ? 2.985 0.638 -11.589 1.00 85.06 72 ILE A N 1
ATOM 575 C CA . ILE A 1 72 ? 3.843 -0.427 -12.102 1.00 85.06 72 ILE A CA 1
ATOM 576 C C . ILE A 1 72 ? 3.994 -0.219 -13.602 1.00 85.06 72 ILE A C 1
ATOM 578 O O . ILE A 1 72 ? 3.012 -0.050 -14.322 1.00 85.06 72 ILE A O 1
ATOM 582 N N . ARG A 1 73 ? 5.244 -0.171 -14.057 1.00 81.00 73 ARG A N 1
ATOM 583 C CA . ARG A 1 73 ? 5.595 -0.127 -15.473 1.00 81.00 73 ARG A CA 1
ATOM 584 C C . ARG A 1 73 ? 6.340 -1.412 -15.779 1.00 81.00 73 ARG A C 1
ATOM 586 O O . ARG A 1 73 ? 7.339 -1.696 -15.124 1.00 81.00 73 ARG A O 1
ATOM 593 N N . GLU A 1 74 ? 5.829 -2.177 -16.732 1.00 66.62 74 GLU A N 1
ATOM 594 C CA . GLU A 1 74 ? 6.488 -3.396 -17.215 1.00 66.62 74 GLU A CA 1
ATOM 595 C C . GLU A 1 74 ? 7.659 -3.067 -18.150 1.00 66.62 74 GLU A C 1
ATOM 597 O O . GLU A 1 74 ? 8.560 -3.881 -18.342 1.00 66.62 74 GLU A O 1
ATOM 602 N N . ASP A 1 75 ? 7.690 -1.841 -18.673 1.00 59.22 75 ASP A N 1
ATOM 603 C CA . ASP A 1 75 ? 8.670 -1.436 -19.660 1.00 59.22 75 ASP A CA 1
ATOM 604 C C . ASP A 1 75 ? 9.954 -0.910 -19.003 1.00 59.22 75 ASP A C 1
ATOM 606 O O . ASP A 1 75 ? 9.992 0.181 -18.421 1.00 59.22 75 ASP A O 1
ATOM 610 N N . GLU A 1 76 ? 11.061 -1.622 -19.227 1.00 52.66 76 GLU A N 1
ATOM 611 C CA . GLU A 1 76 ? 12.352 -0.972 -19.472 1.00 52.66 76 GLU A CA 1
ATOM 612 C C . GLU A 1 76 ? 12.244 -0.158 -20.776 1.00 52.66 76 GLU A C 1
ATOM 614 O O . GLU A 1 76 ? 12.864 -0.467 -21.794 1.00 52.66 76 GLU A O 1
ATOM 619 N N . GLU A 1 77 ? 11.412 0.885 -20.796 1.00 52.56 77 GLU A N 1
ATOM 620 C CA . GLU A 1 77 ? 11.398 1.814 -21.915 1.00 52.56 77 GLU A CA 1
ATOM 621 C C . GLU A 1 77 ? 12.756 2.528 -21.908 1.00 52.56 77 GLU A C 1
ATOM 623 O O . GLU A 1 77 ? 13.014 3.411 -21.086 1.00 52.56 77 GLU A O 1
ATOM 628 N N . MET A 1 78 ? 13.644 2.155 -22.838 1.00 57.47 78 MET A N 1
ATOM 629 C CA . MET A 1 78 ? 14.831 2.935 -23.212 1.00 57.47 78 MET A CA 1
ATOM 630 C C . MET A 1 78 ? 14.404 4.256 -23.883 1.00 57.47 78 MET A C 1
ATOM 632 O O . MET A 1 78 ? 14.766 4.554 -25.020 1.00 57.47 78 MET A O 1
ATOM 636 N N . ALA A 1 79 ? 13.585 5.052 -23.202 1.00 66.19 79 ALA A N 1
ATOM 637 C CA . ALA A 1 79 ? 13.101 6.330 -23.680 1.00 66.19 79 ALA A CA 1
ATOM 638 C C . ALA A 1 79 ? 14.094 7.429 -23.279 1.00 66.19 79 ALA A C 1
ATOM 640 O O . ALA A 1 79 ? 14.285 7.734 -22.100 1.00 66.19 79 ALA A O 1
ATOM 641 N N . VAL A 1 80 ? 14.734 8.047 -24.275 1.00 65.75 80 VAL A N 1
ATOM 642 C CA . VAL A 1 80 ? 15.557 9.248 -24.085 1.00 65.75 80 VAL A CA 1
ATOM 643 C C . VAL A 1 80 ? 14.658 10.474 -24.231 1.00 65.75 80 VAL A C 1
ATOM 645 O O . VAL A 1 80 ? 14.231 10.823 -25.330 1.00 65.75 80 VAL A O 1
ATOM 648 N N . TYR A 1 81 ? 14.371 11.137 -23.113 1.00 73.19 81 TYR A N 1
ATOM 649 C CA . TYR A 1 81 ? 13.554 12.349 -23.079 1.00 73.19 81 TYR A CA 1
ATOM 650 C C . TYR A 1 81 ? 14.404 13.586 -23.400 1.00 73.19 81 TYR A C 1
ATOM 652 O O . TYR A 1 81 ? 15.421 13.836 -22.754 1.00 73.19 81 TYR A O 1
ATOM 660 N N . ALA A 1 82 ? 13.971 14.394 -24.370 1.00 67.62 82 ALA A N 1
ATOM 661 C CA . ALA A 1 82 ? 14.573 15.689 -24.687 1.00 67.62 82 ALA A CA 1
ATOM 662 C C . ALA A 1 82 ? 13.603 16.835 -24.358 1.00 67.62 82 ALA A C 1
ATOM 664 O O . ALA A 1 82 ? 12.390 16.707 -24.524 1.00 67.62 82 ALA A O 1
ATOM 665 N N . LYS A 1 83 ? 14.138 17.981 -23.921 1.00 74.38 83 LYS A N 1
ATOM 666 C CA . LYS A 1 83 ? 13.378 19.222 -23.724 1.00 74.38 83 LYS A CA 1
ATOM 667 C C . LYS A 1 83 ? 13.696 20.189 -24.861 1.00 74.38 83 LYS A C 1
ATOM 669 O O . LYS A 1 83 ? 14.862 20.428 -25.161 1.00 74.38 83 LYS A O 1
ATOM 674 N N . ARG A 1 84 ? 12.659 20.763 -25.471 1.00 52.62 84 ARG A N 1
ATOM 675 C CA . ARG A 1 84 ? 12.809 21.848 -26.446 1.00 52.62 84 ARG A CA 1
ATOM 676 C C . ARG A 1 84 ? 13.199 23.136 -25.708 1.00 52.62 84 ARG A C 1
ATOM 678 O O . ARG A 1 84 ? 12.552 23.481 -24.719 1.00 52.62 84 ARG A O 1
ATOM 685 N N . ILE A 1 85 ? 14.280 23.769 -26.163 1.00 66.56 85 ILE A N 1
ATOM 686 C CA . ILE A 1 85 ? 14.757 25.081 -25.697 1.00 66.56 85 ILE A CA 1
ATOM 687 C C . ILE A 1 85 ? 13.939 26.170 -26.391 1.00 66.56 85 ILE A C 1
ATOM 689 O O . ILE A 1 85 ? 13.641 25.984 -27.597 1.00 66.56 85 ILE A O 1
#